Protein AF-A0A355ADH0-F1 (afdb_monomer)

Foldseek 3Di:
DDVVVVVVVVVVVVVVVLVVLVVVVVLLVVLVVCVVPHDDDPVSVVVNVVSVVVSQVVPVLSVCCPPPCNVVVVVVCCVVPPPPDDPVVVPVPPD

Structure (mmCIF, N/CA/C/O backbone):
data_AF-A0A355ADH0-F1
#
_entry.id   AF-A0A355ADH0-F1
#
loop_
_atom_site.group_PDB
_atom_site.id
_atom_site.type_symbol
_atom_site.label_atom_id
_atom_site.label_alt_id
_atom_site.label_comp_id
_atom_site.label_asym_id
_atom_site.label_entity_id
_atom_site.label_seq_id
_atom_site.pdbx_PDB_ins_code
_atom_site.Cartn_x
_atom_site.Cartn_y
_atom_site.Cartn_z
_atom_site.occupancy
_atom_site.B_iso_or_equiv
_atom_site.auth_seq_id
_atom_site.auth_comp_id
_atom_site.auth_asym_id
_atom_site.auth_atom_id
_atom_site.pdbx_PDB_model_num
ATOM 1 N N . MET A 1 1 ? 21.488 5.535 -21.945 1.00 55.16 1 MET A N 1
ATOM 2 C CA . MET A 1 1 ? 21.003 5.134 -20.607 1.00 55.16 1 MET A CA 1
ATOM 3 C C . MET A 1 1 ? 20.781 3.633 -20.656 1.00 55.16 1 MET A C 1
ATOM 5 O O . MET A 1 1 ? 20.299 3.162 -21.676 1.00 55.16 1 MET A O 1
ATOM 9 N N . THR A 1 2 ? 21.221 2.867 -19.658 1.00 85.12 2 THR A N 1
ATOM 10 C CA . THR A 1 2 ? 20.900 1.430 -19.597 1.00 85.12 2 THR A CA 1
ATOM 11 C C . THR A 1 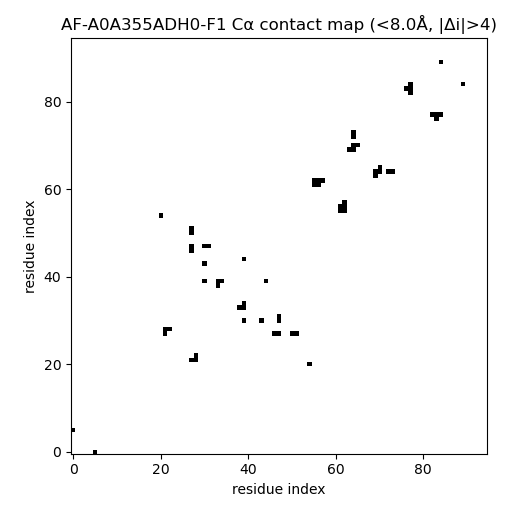2 ? 19.442 1.275 -19.137 1.00 85.12 2 THR A C 1
ATOM 13 O O . THR A 1 2 ? 18.927 2.149 -18.437 1.00 85.12 2 THR A O 1
ATOM 16 N N . GLY A 1 3 ? 18.773 0.168 -19.474 1.00 85.94 3 GLY A N 1
ATOM 17 C CA 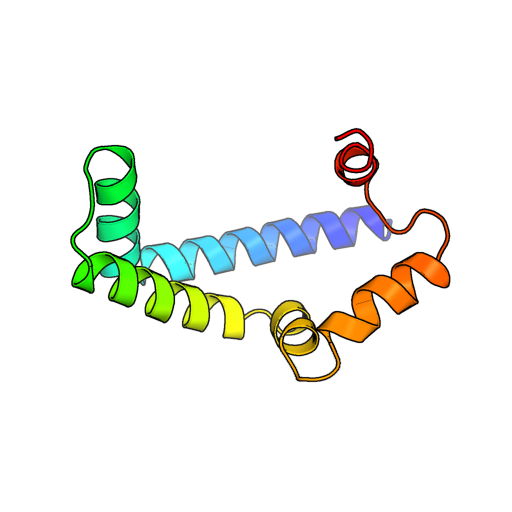. GLY A 1 3 ? 17.393 -0.075 -19.016 1.00 85.94 3 GLY A CA 1
ATOM 18 C C . GLY A 1 3 ? 17.252 -0.107 -17.484 1.00 85.94 3 GLY A C 1
ATOM 19 O O . GLY A 1 3 ? 16.212 0.252 -16.939 1.00 85.94 3 GLY A O 1
ATOM 20 N N . VAL A 1 4 ? 18.324 -0.453 -16.762 1.00 87.06 4 VAL A N 1
ATOM 21 C CA . VAL A 1 4 ? 18.360 -0.426 -15.289 1.00 87.06 4 VAL A CA 1
ATOM 22 C C . 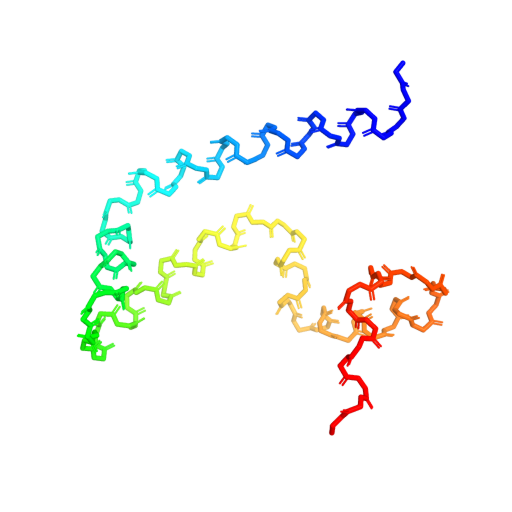VAL A 1 4 ? 18.249 1.007 -14.757 1.00 87.06 4 VAL A C 1
ATOM 24 O O . VAL A 1 4 ? 17.568 1.255 -13.758 1.00 87.06 4 VAL A O 1
ATOM 27 N N . GLU A 1 5 ? 18.869 1.965 -15.440 1.00 88.50 5 GLU A N 1
ATOM 28 C CA . GLU A 1 5 ? 18.885 3.366 -15.022 1.00 88.50 5 GLU A CA 1
ATOM 29 C C . GLU A 1 5 ? 17.518 4.024 -15.253 1.00 88.50 5 GLU A C 1
ATOM 31 O O . GLU A 1 5 ? 17.060 4.811 -14.422 1.00 88.50 5 GLU A O 1
ATOM 36 N N . GLU A 1 6 ? 16.819 3.629 -16.319 1.00 90.50 6 GLU A N 1
ATOM 37 C CA . GLU A 1 6 ? 15.442 4.046 -16.606 1.00 90.50 6 GLU A CA 1
ATOM 38 C C . GLU A 1 6 ? 14.445 3.483 -15.585 1.00 90.50 6 GLU A C 1
ATOM 40 O O . GLU A 1 6 ? 13.588 4.213 -15.081 1.00 90.50 6 GLU A O 1
ATOM 45 N N . ILE A 1 7 ? 14.592 2.212 -15.196 1.00 89.44 7 ILE A N 1
ATOM 46 C CA . ILE A 1 7 ? 13.759 1.604 -14.149 1.00 89.44 7 ILE A CA 1
ATOM 47 C C . ILE A 1 7 ? 13.979 2.310 -12.805 1.00 89.44 7 ILE A C 1
ATOM 49 O O . ILE A 1 7 ? 13.008 2.649 -12.125 1.00 89.44 7 ILE A O 1
ATOM 53 N N . LYS A 1 8 ? 15.229 2.607 -12.425 1.00 89.38 8 LYS A N 1
ATOM 54 C CA . LYS A 1 8 ? 15.530 3.375 -11.199 1.00 89.38 8 LYS A CA 1
ATOM 55 C C . LYS A 1 8 ? 14.879 4.761 -11.219 1.00 89.38 8 LYS A C 1
ATOM 57 O O . LYS A 1 8 ? 14.305 5.195 -10.217 1.00 89.38 8 LYS A O 1
ATOM 62 N N . GLU A 1 9 ? 14.937 5.449 -12.357 1.00 92.62 9 GLU A N 1
ATOM 63 C CA . GLU A 1 9 ? 14.266 6.730 -12.590 1.00 92.62 9 GLU A CA 1
ATOM 64 C C . GLU A 1 9 ? 12.741 6.624 -12.416 1.00 92.62 9 GLU A C 1
ATOM 66 O O . GLU A 1 9 ? 12.136 7.451 -11.722 1.00 92.62 9 GLU A O 1
ATOM 71 N N . LEU A 1 10 ? 12.119 5.595 -12.998 1.00 88.62 10 LEU A N 1
ATOM 72 C CA . LEU A 1 10 ? 10.682 5.336 -12.893 1.00 88.62 10 LEU A CA 1
ATOM 73 C C . LEU A 1 10 ? 10.261 5.000 -11.461 1.00 88.62 10 LEU A C 1
ATOM 75 O O . LEU A 1 10 ? 9.280 5.565 -10.974 1.00 88.62 10 LEU A O 1
ATOM 79 N N . ILE A 1 11 ? 11.009 4.153 -10.750 1.00 88.62 11 ILE A N 1
ATOM 80 C CA . ILE A 1 11 ? 10.750 3.834 -9.337 1.00 88.62 11 ILE A CA 1
ATOM 81 C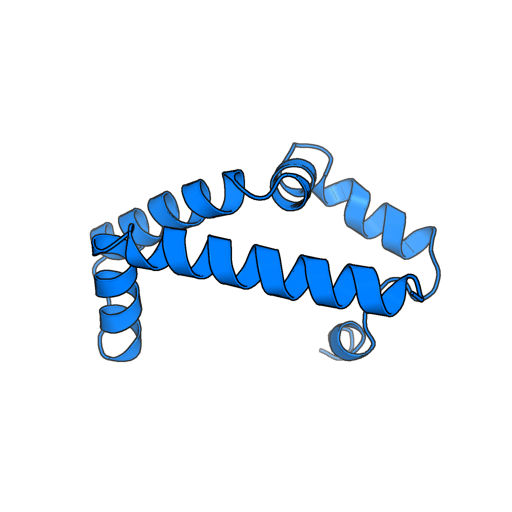 C . ILE A 1 11 ? 10.825 5.108 -8.493 1.00 88.62 11 ILE A C 1
ATOM 83 O O . ILE A 1 11 ? 9.929 5.380 -7.693 1.00 88.62 11 ILE A O 1
ATOM 87 N N . ARG A 1 12 ? 11.846 5.948 -8.708 1.00 91.12 12 ARG A N 1
ATOM 88 C CA . ARG A 1 12 ? 11.995 7.223 -7.991 1.00 91.12 12 ARG A CA 1
ATOM 89 C C . ARG A 1 12 ? 10.806 8.159 -8.228 1.00 91.12 12 ARG A C 1
ATOM 91 O O . ARG A 1 12 ? 10.333 8.782 -7.277 1.00 91.12 12 ARG A O 1
ATOM 98 N N . LYS A 1 13 ? 10.324 8.267 -9.472 1.00 90.06 13 LYS A N 1
ATOM 99 C CA . LYS A 1 13 ? 9.162 9.100 -9.840 1.00 90.06 13 LYS A CA 1
ATOM 100 C C . LYS A 1 13 ? 7.866 8.566 -9.223 1.00 90.06 13 LYS A C 1
ATOM 102 O O . LYS A 1 13 ? 7.130 9.341 -8.617 1.00 90.06 13 LYS A O 1
ATOM 107 N N . ASN A 1 14 ? 7.621 7.259 -9.305 1.00 86.31 14 ASN A N 1
ATOM 108 C CA . ASN A 1 14 ? 6.429 6.635 -8.722 1.00 86.31 14 ASN A CA 1
ATOM 109 C C . ASN A 1 14 ? 6.419 6.722 -7.193 1.00 86.31 14 ASN A C 1
ATOM 111 O O . ASN A 1 14 ? 5.391 7.058 -6.617 1.00 86.31 14 ASN A O 1
ATOM 115 N N . ARG A 1 15 ? 7.570 6.546 -6.530 1.00 86.88 15 ARG A N 1
ATOM 116 C CA . ARG A 1 15 ? 7.680 6.723 -5.073 1.00 86.88 15 ARG A CA 1
ATOM 117 C C . ARG A 1 15 ? 7.297 8.134 -4.629 1.00 86.88 15 ARG A C 1
ATOM 119 O O . ARG A 1 15 ? 6.652 8.293 -3.600 1.00 86.88 15 ARG A O 1
ATOM 126 N N . LYS A 1 16 ? 7.698 9.162 -5.387 1.00 87.75 16 LYS A N 1
ATOM 127 C CA . LYS A 1 16 ? 7.315 10.553 -5.092 1.00 87.75 16 LYS A CA 1
ATOM 128 C C . LYS A 1 16 ? 5.804 10.764 -5.209 1.00 87.75 16 LYS A C 1
ATOM 130 O O . LYS A 1 16 ? 5.234 11.373 -4.316 1.00 87.75 16 LYS A O 1
ATOM 135 N N . ARG A 1 17 ? 5.177 10.231 -6.263 1.00 84.50 17 ARG A N 1
ATOM 136 C CA . ARG A 1 17 ? 3.720 10.310 -6.469 1.00 84.50 17 ARG A CA 1
ATOM 137 C C . ARG A 1 17 ? 2.955 9.592 -5.362 1.00 84.50 17 ARG A C 1
ATOM 139 O O . ARG A 1 17 ? 2.083 10.189 -4.758 1.00 84.50 17 ARG A O 1
ATOM 146 N N . LEU A 1 18 ? 3.360 8.367 -5.027 1.00 82.62 18 LEU A N 1
ATOM 147 C CA . LEU A 1 18 ? 2.748 7.603 -3.938 1.00 82.62 18 LEU A CA 1
ATOM 148 C C . LEU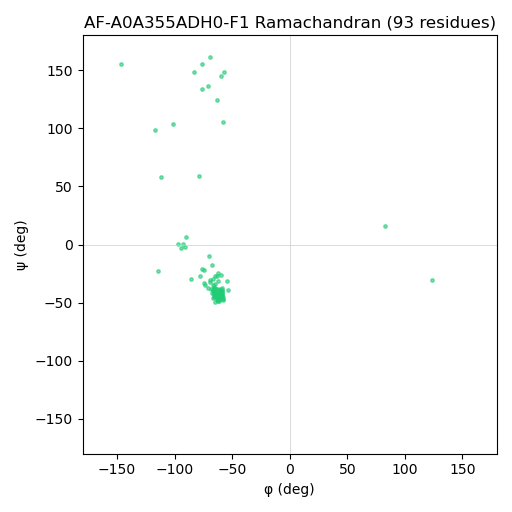 A 1 18 ? 2.836 8.342 -2.596 1.00 82.62 18 LEU A C 1
ATOM 150 O O . LEU A 1 18 ? 1.868 8.379 -1.850 1.00 82.62 18 LEU A O 1
ATOM 154 N N . ASN A 1 19 ? 3.987 8.947 -2.288 1.00 83.50 19 ASN A N 1
ATOM 155 C CA . ASN A 1 19 ? 4.140 9.734 -1.064 1.00 83.50 19 ASN A CA 1
ATOM 156 C C . ASN A 1 19 ? 3.183 10.939 -1.048 1.00 83.50 19 ASN A C 1
ATOM 158 O O . ASN A 1 19 ? 2.556 11.216 -0.032 1.00 83.50 19 ASN A O 1
ATOM 162 N N . GLN A 1 20 ? 3.018 11.612 -2.185 1.00 83.12 20 GLN A N 1
ATOM 163 C CA . GLN A 1 20 ? 2.088 12.728 -2.298 1.00 83.12 20 GLN A CA 1
ATOM 164 C C . GLN A 1 20 ? 0.625 12.301 -2.069 1.00 83.12 20 GLN A C 1
ATOM 166 O O . GLN A 1 20 ? -0.042 12.908 -1.238 1.00 83.12 20 GLN A O 1
ATOM 171 N N . GLU A 1 21 ? 0.176 11.204 -2.685 1.00 80.12 21 GLU A N 1
ATOM 172 C CA . GLU A 1 21 ? -1.165 10.624 -2.465 1.00 80.12 21 GLU A CA 1
ATOM 173 C C . GLU A 1 21 ? -1.401 10.229 -0.993 1.00 80.12 21 GLU A C 1
ATOM 175 O O . GLU A 1 21 ? -2.472 10.460 -0.425 1.00 80.12 21 GLU A O 1
ATOM 180 N N . LEU A 1 22 ? -0.376 9.673 -0.335 1.00 78.50 22 LEU A N 1
ATOM 181 C CA . LEU A 1 22 ? -0.437 9.327 1.087 1.00 78.50 22 LEU A CA 1
ATOM 182 C C . LEU A 1 22 ? -0.561 10.573 1.976 1.00 78.50 22 LEU A C 1
ATOM 184 O O . LEU A 1 22 ? -1.357 10.574 2.910 1.00 78.50 22 LEU A O 1
ATOM 188 N N . ILE A 1 23 ? 0.190 11.641 1.693 1.00 78.38 23 ILE A N 1
ATOM 189 C CA . ILE A 1 23 ? 0.116 12.906 2.448 1.00 78.38 23 ILE A CA 1
ATOM 190 C C . ILE A 1 23 ? -1.244 13.592 2.256 1.00 78.38 23 ILE A C 1
ATOM 192 O O . ILE A 1 23 ? -1.785 14.168 3.204 1.00 78.38 23 ILE A O 1
ATOM 196 N N . GLU A 1 24 ? -1.800 13.540 1.046 1.00 80.12 24 GLU A N 1
ATOM 197 C CA . GLU A 1 24 ? -3.138 14.060 0.743 1.00 80.12 24 GLU A CA 1
ATOM 198 C C . GLU A 1 24 ? -4.231 13.241 1.462 1.00 80.12 24 GLU A C 1
ATOM 200 O O . GLU A 1 24 ? -5.221 13.806 1.935 1.00 80.12 24 GLU A O 1
ATOM 205 N N . SER A 1 25 ? -3.977 11.951 1.709 1.00 80.44 25 SER A N 1
ATOM 206 C CA . SER A 1 25 ? -4.785 11.048 2.544 1.00 80.44 25 SER A CA 1
ATOM 207 C C . SER A 1 25 ? -4.532 11.244 4.053 1.00 80.44 25 SER A C 1
ATOM 209 O O . SER A 1 25 ? -4.141 10.325 4.777 1.00 80.44 25 SER A O 1
ATOM 211 N N . LYS A 1 26 ? -4.762 12.463 4.563 1.00 81.38 26 LYS A N 1
ATOM 212 C CA . LYS A 1 26 ? -4.449 12.866 5.955 1.00 81.38 26 LYS A CA 1
ATOM 213 C C . LYS A 1 26 ? -5.040 11.951 7.038 1.00 81.38 26 LYS A C 1
ATOM 215 O O . LYS A 1 26 ? -4.378 11.707 8.045 1.00 81.38 26 LYS A O 1
ATOM 220 N N . GLU A 1 27 ? -6.267 11.460 6.853 1.00 85.25 27 GLU A N 1
ATOM 221 C CA . GLU A 1 27 ? -6.916 10.543 7.807 1.00 85.25 27 GLU A CA 1
ATOM 222 C C . GLU A 1 27 ? -6.185 9.195 7.864 1.00 85.25 27 GLU A C 1
ATOM 224 O O . GLU A 1 27 ? -5.869 8.718 8.954 1.00 85.25 27 GLU A O 1
ATOM 229 N N . LEU A 1 28 ? -5.823 8.630 6.708 1.00 86.31 28 LEU A N 1
ATOM 230 C CA . LEU A 1 28 ? -5.060 7.388 6.627 1.00 86.31 28 LEU A CA 1
ATOM 231 C C . LEU A 1 28 ? -3.723 7.516 7.358 1.00 86.31 28 LEU A C 1
ATOM 233 O O . LEU A 1 28 ? -3.375 6.664 8.172 1.00 86.31 28 LEU A O 1
ATOM 237 N N . MET A 1 29 ? -2.985 8.601 7.108 1.00 88.06 29 MET A N 1
ATOM 238 C CA . MET A 1 29 ? -1.691 8.837 7.754 1.00 88.06 29 MET A CA 1
ATOM 239 C C . MET A 1 29 ? -1.816 8.986 9.272 1.00 88.06 29 MET A C 1
ATOM 241 O O . MET A 1 29 ? -0.972 8.472 10.014 1.00 88.06 29 MET A O 1
ATOM 245 N N . LEU A 1 30 ? -2.881 9.637 9.747 1.00 89.69 30 LEU A N 1
ATOM 246 C CA . LEU A 1 30 ? -3.183 9.739 11.172 1.00 89.69 30 LEU A CA 1
ATOM 247 C C . LEU A 1 30 ? -3.435 8.352 11.780 1.00 89.69 30 LEU A C 1
ATOM 249 O O . LEU A 1 30 ? -2.853 8.020 12.810 1.00 89.69 30 LEU A O 1
ATOM 253 N N . LEU A 1 31 ? -4.273 7.534 11.141 1.00 91.25 31 LEU A N 1
ATOM 254 C CA . LEU A 1 31 ? -4.635 6.204 11.629 1.00 91.25 31 LEU A CA 1
ATOM 255 C C . LEU A 1 31 ? -3.451 5.223 11.570 1.00 91.25 31 LEU A C 1
ATOM 257 O O . LEU A 1 31 ? -3.243 4.460 12.515 1.00 91.25 31 LEU A O 1
ATOM 261 N N . LEU A 1 32 ? -2.618 5.292 10.527 1.00 88.94 32 LEU A N 1
ATOM 262 C CA . LEU A 1 32 ? -1.375 4.522 10.425 1.00 88.94 32 LEU A CA 1
ATOM 263 C C . LEU A 1 32 ? -0.394 4.904 11.537 1.00 88.94 32 LEU A C 1
ATOM 265 O O . LEU A 1 32 ? 0.109 4.022 12.230 1.00 88.94 32 LEU A O 1
ATOM 269 N N . THR A 1 33 ? -0.184 6.200 11.778 1.00 89.19 33 THR A N 1
ATOM 270 C CA . THR A 1 33 ? 0.685 6.677 12.870 1.00 89.19 33 THR A CA 1
ATOM 271 C C . THR A 1 33 ? 0.106 6.321 14.242 1.00 89.19 33 THR A C 1
ATOM 273 O O . THR A 1 33 ? 0.829 5.957 15.163 1.00 89.19 33 THR A O 1
ATOM 276 N N . LYS A 1 34 ? -1.220 6.363 14.405 1.00 91.38 34 LYS A N 1
ATOM 277 C CA . LYS A 1 34 ? -1.880 5.910 15.634 1.00 91.38 34 LYS A CA 1
ATOM 278 C C . LYS A 1 34 ? -1.625 4.419 15.881 1.00 91.38 34 LYS A C 1
ATOM 280 O O . LYS A 1 34 ? -1.359 4.038 17.021 1.00 91.38 34 LYS A O 1
ATOM 285 N N . SER A 1 35 ? -1.653 3.600 14.826 1.00 90.75 35 SER A N 1
ATOM 286 C CA . SER A 1 35 ? -1.445 2.148 14.899 1.00 90.75 35 SER A CA 1
ATOM 287 C C . SER A 1 35 ? -0.043 1.737 15.361 1.00 90.75 35 SER A C 1
ATOM 289 O O . SER A 1 35 ? 0.106 0.678 15.968 1.00 90.75 35 SER A O 1
ATOM 291 N N . THR A 1 36 ? 0.980 2.576 15.134 1.00 91.94 36 THR A N 1
ATOM 292 C CA . THR A 1 36 ? 2.358 2.286 15.573 1.00 91.94 36 THR A CA 1
ATOM 293 C C . THR A 1 36 ? 2.551 2.469 17.074 1.00 91.94 36 THR A C 1
ATOM 295 O O . THR A 1 36 ? 3.479 1.899 17.642 1.00 91.94 36 THR A O 1
ATOM 298 N N . HIS A 1 37 ? 1.690 3.253 17.727 1.00 92.19 37 HIS A N 1
ATOM 299 C CA . HIS A 1 37 ? 1.797 3.565 19.155 1.00 92.19 37 HIS A CA 1
ATOM 300 C C . HIS A 1 37 ? 0.649 2.996 19.995 1.00 92.19 37 HIS A C 1
ATOM 302 O O . HIS A 1 37 ? 0.800 2.821 21.202 1.00 92.19 37 HIS A O 1
ATOM 308 N N . THR A 1 38 ? -0.507 2.716 19.388 1.00 92.69 38 THR A N 1
ATOM 309 C CA . THR A 1 38 ? -1.728 2.316 20.098 1.00 92.69 38 THR A CA 1
ATOM 310 C C . THR A 1 38 ? -2.566 1.339 19.281 1.00 92.69 38 THR A C 1
ATOM 312 O O . THR A 1 38 ? -2.514 1.323 18.053 1.00 92.69 38 THR A O 1
ATOM 315 N N . LYS A 1 39 ? -3.387 0.527 19.959 1.00 91.62 39 LYS A N 1
ATOM 316 C CA . LYS A 1 39 ? -4.365 -0.324 19.272 1.00 91.62 39 LYS A CA 1
ATOM 317 C C . LYS A 1 39 ? -5.491 0.522 18.680 1.00 91.62 39 LYS A C 1
ATOM 319 O O . LYS A 1 39 ? -6.041 1.400 19.342 1.00 91.62 39 LYS A O 1
ATOM 324 N N . LEU A 1 40 ? -5.851 0.195 17.446 1.00 92.62 40 LEU A N 1
ATOM 325 C CA . LEU A 1 40 ? -7.004 0.749 16.748 1.00 92.62 40 LEU A CA 1
ATOM 326 C C . LEU A 1 40 ? -8.285 0.006 17.129 1.00 92.62 40 LEU A C 1
ATOM 328 O O . LEU A 1 40 ? -8.263 -1.206 17.368 1.00 92.62 40 LEU A O 1
ATOM 332 N N . THR A 1 41 ? -9.396 0.734 17.130 1.00 94.75 41 THR A N 1
ATOM 333 C CA . THR A 1 41 ? -10.744 0.156 17.188 1.00 94.75 41 THR A CA 1
ATOM 334 C C . THR A 1 41 ? -11.075 -0.583 15.888 1.00 94.75 41 THR A C 1
ATOM 336 O O . THR A 1 41 ? -10.448 -0.345 14.855 1.00 94.75 41 THR A O 1
ATOM 339 N N . GLU A 1 42 ? -12.072 -1.470 15.909 1.00 93.94 42 GLU A N 1
ATOM 340 C CA . GLU A 1 42 ? -12.471 -2.217 14.704 1.00 93.94 42 GLU A CA 1
ATOM 341 C C . GLU A 1 42 ? -12.899 -1.289 13.555 1.00 93.94 42 GLU A C 1
ATOM 343 O O . GLU A 1 42 ? -12.440 -1.467 12.430 1.00 93.94 42 GLU A O 1
ATOM 348 N N . GLY A 1 43 ? -13.648 -0.219 13.846 1.00 94.81 43 GLY A N 1
ATOM 349 C CA . GLY A 1 43 ? -14.029 0.766 12.826 1.00 94.81 43 GLY A CA 1
ATOM 350 C C . GLY A 1 43 ? -12.840 1.538 12.237 1.00 94.81 43 GLY A C 1
ATOM 351 O O . GLY A 1 43 ? -12.827 1.855 11.053 1.00 94.81 43 GLY A O 1
ATOM 352 N N . GLU A 1 44 ? -11.800 1.816 13.029 1.00 91.69 44 GLU A N 1
ATOM 353 C CA . GLU A 1 44 ? -10.574 2.453 12.526 1.00 91.69 44 GLU A CA 1
ATOM 354 C C . GLU A 1 44 ? -9.757 1.513 11.636 1.00 91.69 44 GLU A C 1
ATOM 356 O O . GLU A 1 44 ? -9.200 1.951 10.630 1.00 91.69 44 GLU A O 1
ATOM 361 N N . LYS A 1 45 ? -9.698 0.219 11.972 1.00 90.25 45 LYS A N 1
ATOM 362 C CA . LYS A 1 45 ? -9.052 -0.789 11.118 1.00 90.25 45 LYS A CA 1
ATOM 363 C C . LYS A 1 45 ? -9.775 -0.933 9.785 1.00 90.25 45 LYS A C 1
ATOM 365 O O . LYS A 1 45 ? -9.119 -1.029 8.750 1.00 90.25 45 LYS A O 1
ATOM 370 N N . GLU A 1 46 ? -11.105 -0.942 9.809 1.00 93.19 46 GLU A N 1
ATOM 371 C CA . GLU A 1 46 ? -11.925 -1.028 8.602 1.00 93.19 46 GLU A CA 1
ATOM 372 C C . GLU A 1 46 ? -11.691 0.182 7.691 1.00 93.19 46 GLU A C 1
ATOM 374 O O . GLU A 1 46 ? -11.375 0.007 6.515 1.00 93.19 46 GLU A O 1
ATOM 379 N N . LYS A 1 47 ? -11.657 1.394 8.259 1.00 90.06 47 LYS A N 1
ATOM 380 C CA . LYS A 1 47 ? -11.289 2.617 7.530 1.00 90.06 47 LYS A CA 1
ATOM 381 C C . LYS A 1 47 ? -9.897 2.562 6.902 1.00 90.06 47 LYS A C 1
ATOM 383 O O . LYS A 1 47 ? -9.743 2.907 5.733 1.00 90.06 47 LYS A O 1
ATOM 388 N N . ILE A 1 48 ? -8.879 2.119 7.651 1.00 90.56 48 ILE A N 1
ATOM 389 C CA . ILE A 1 48 ? -7.525 1.945 7.096 1.00 90.56 48 ILE A CA 1
ATOM 390 C C . ILE A 1 48 ? -7.561 0.977 5.916 1.00 90.56 48 ILE A C 1
ATOM 392 O O . ILE A 1 48 ? -6.944 1.240 4.886 1.00 90.56 48 ILE A O 1
ATOM 396 N N . LYS A 1 49 ? -8.265 -0.149 6.062 1.00 86.88 49 LYS A N 1
ATOM 397 C CA . LYS A 1 49 ? -8.358 -1.173 5.023 1.00 86.88 49 LYS A CA 1
ATOM 398 C C . LYS A 1 49 ? -8.992 -0.616 3.750 1.00 86.88 49 LYS A C 1
ATOM 400 O O . LYS A 1 49 ? -8.447 -0.838 2.674 1.00 86.88 49 LYS A O 1
ATOM 405 N N . GLU A 1 50 ? -10.100 0.111 3.859 1.00 88.50 50 GLU A N 1
ATOM 406 C CA . GLU A 1 50 ? -10.766 0.742 2.713 1.00 88.50 50 GLU A CA 1
ATOM 407 C C . GLU A 1 50 ? -9.861 1.762 2.014 1.00 88.50 50 GLU A C 1
ATOM 409 O O . GLU A 1 50 ? -9.661 1.682 0.802 1.00 88.50 50 GLU A O 1
ATO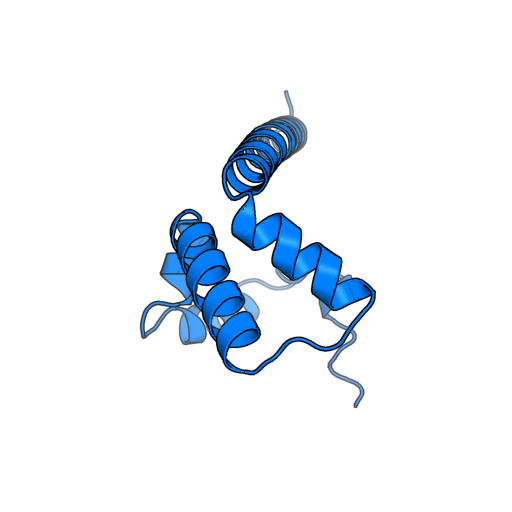M 414 N N . GLN A 1 51 ? -9.242 2.664 2.781 1.00 85.00 51 GLN A N 1
ATOM 415 C CA . GLN A 1 51 ? -8.378 3.717 2.239 1.00 85.00 51 GLN A CA 1
ATOM 416 C C . GLN A 1 51 ? -7.099 3.151 1.603 1.00 85.00 51 GLN A C 1
ATOM 418 O O . GLN A 1 51 ? -6.682 3.601 0.536 1.00 85.00 51 GLN A O 1
ATOM 423 N N . LEU A 1 52 ? -6.493 2.116 2.197 1.00 84.50 52 LEU A N 1
ATOM 424 C CA . LEU A 1 52 ? -5.363 1.415 1.582 1.00 84.50 52 LEU A CA 1
ATOM 425 C C . LEU A 1 52 ? -5.772 0.680 0.307 1.00 84.50 52 LEU A C 1
ATOM 427 O O . LEU A 1 52 ? -5.026 0.710 -0.670 1.00 84.50 52 LEU A O 1
ATOM 431 N N . LEU A 1 53 ? -6.939 0.030 0.292 1.00 83.00 53 LEU A N 1
ATOM 432 C CA . LEU A 1 53 ? -7.433 -0.645 -0.907 1.00 83.00 53 LEU A CA 1
ATOM 433 C C . LEU A 1 53 ? -7.642 0.337 -2.061 1.00 83.00 53 LEU A C 1
ATOM 435 O O . LEU A 1 53 ? -7.297 -0.001 -3.191 1.00 83.00 53 LEU A O 1
ATOM 439 N N . ASP A 1 54 ? -8.140 1.544 -1.802 1.00 81.12 54 ASP A N 1
ATOM 440 C CA . ASP A 1 54 ? -8.290 2.570 -2.840 1.00 81.12 54 ASP A CA 1
ATOM 441 C C . ASP A 1 54 ? -6.947 3.051 -3.406 1.00 81.12 54 ASP A C 1
ATOM 443 O O . ASP A 1 54 ? -6.800 3.141 -4.626 1.00 81.12 54 ASP A O 1
ATOM 447 N N . ILE A 1 55 ? -5.923 3.239 -2.567 1.00 80.56 55 ILE A N 1
ATOM 448 C CA . ILE A 1 55 ? -4.559 3.545 -3.041 1.00 80.56 55 ILE A CA 1
ATOM 449 C C . ILE A 1 55 ? -4.006 2.395 -3.893 1.00 80.56 55 ILE A C 1
ATOM 451 O O . ILE A 1 55 ? -3.404 2.610 -4.947 1.00 80.56 55 ILE A O 1
ATOM 455 N N . LEU A 1 56 ? -4.229 1.154 -3.460 1.00 77.31 56 LEU A N 1
ATOM 456 C CA . LEU A 1 56 ? -3.758 -0.040 -4.155 1.00 77.31 56 LEU A CA 1
ATOM 457 C C . LEU A 1 56 ? -4.476 -0.280 -5.497 1.00 77.31 56 LEU A C 1
ATOM 459 O O . LEU A 1 56 ? -3.842 -0.771 -6.434 1.00 77.31 56 LEU A O 1
ATOM 463 N N . LYS A 1 57 ? -5.746 0.130 -5.646 1.00 76.38 57 LYS A N 1
ATOM 464 C CA . LYS A 1 57 ? -6.451 0.168 -6.948 1.00 76.38 57 LYS A CA 1
ATOM 465 C C . LYS A 1 57 ? -5.780 1.123 -7.942 1.00 76.38 57 LYS A C 1
ATOM 467 O O . LYS A 1 57 ? -5.879 0.919 -9.149 1.00 76.38 57 LYS A O 1
ATOM 472 N N . GLY A 1 58 ? -5.044 2.122 -7.454 1.00 73.56 58 GLY A N 1
ATOM 473 C CA . GLY A 1 58 ? -4.223 3.014 -8.274 1.00 73.56 58 GLY A CA 1
ATOM 474 C C . GLY A 1 58 ? -2.977 2.354 -8.882 1.00 73.56 58 GLY A C 1
ATOM 475 O O . GLY A 1 58 ? -2.341 2.955 -9.746 1.00 73.56 58 GLY A O 1
ATOM 476 N N . ILE A 1 59 ? -2.618 1.128 -8.473 1.00 80.06 59 ILE A N 1
ATOM 477 C CA . ILE A 1 59 ? -1.487 0.360 -9.013 1.00 80.06 59 ILE A CA 1
ATOM 478 C C . ILE A 1 59 ? -2.033 -0.696 -9.994 1.00 80.06 59 ILE A C 1
ATOM 480 O O . ILE A 1 59 ? -2.536 -1.740 -9.563 1.00 80.06 59 ILE A O 1
ATOM 484 N N . PRO A 1 60 ? -1.909 -0.498 -11.324 1.00 73.19 60 PRO A N 1
ATOM 485 C CA . PRO A 1 60 ? -2.536 -1.383 -12.310 1.00 73.19 60 PRO A CA 1
ATOM 486 C C . PRO A 1 60 ? -2.059 -2.835 -12.214 1.00 73.19 60 PRO A C 1
ATOM 488 O O . PRO A 1 60 ? -2.861 -3.757 -12.317 1.00 73.19 60 PRO A O 1
ATOM 491 N N . ALA A 1 61 ? -0.765 -3.048 -11.948 1.00 78.69 61 ALA A N 1
ATOM 492 C CA . ALA A 1 61 ? -0.205 -4.388 -11.773 1.00 78.69 61 ALA A CA 1
ATOM 493 C C . ALA A 1 61 ? -0.848 -5.130 -10.590 1.00 78.69 61 ALA A C 1
ATOM 495 O O . ALA A 1 61 ? -1.217 -6.292 -10.719 1.00 78.69 61 ALA A O 1
ATOM 496 N N . PHE A 1 62 ? -1.042 -4.448 -9.459 1.00 77.25 62 PHE A N 1
ATOM 497 C CA . PHE A 1 62 ? -1.696 -5.030 -8.289 1.00 77.25 62 PHE A CA 1
ATOM 498 C C . PHE A 1 62 ? -3.175 -5.332 -8.562 1.00 77.25 62 PHE A C 1
ATOM 500 O O . PHE A 1 62 ? -3.666 -6.395 -8.195 1.00 77.25 62 PHE A O 1
ATOM 507 N N . THR A 1 63 ? -3.861 -4.451 -9.295 1.00 75.19 63 THR A N 1
ATOM 508 C CA . THR A 1 63 ? -5.241 -4.685 -9.748 1.00 75.19 63 THR A CA 1
ATOM 509 C C . THR A 1 63 ? -5.346 -5.942 -10.612 1.00 75.19 63 THR A C 1
ATOM 511 O O . THR A 1 63 ? -6.222 -6.766 -10.373 1.00 75.19 63 THR A O 1
ATOM 514 N N . ILE A 1 64 ? -4.419 -6.146 -11.556 1.00 79.00 64 ILE A N 1
ATOM 515 C CA . ILE A 1 64 ? -4.359 -7.363 -12.382 1.00 79.00 64 ILE A CA 1
ATOM 516 C C . ILE A 1 64 ? -4.186 -8.614 -11.511 1.00 79.00 64 ILE A C 1
ATOM 518 O O . ILE A 1 64 ? -4.855 -9.614 -11.760 1.00 79.00 64 ILE A O 1
ATOM 522 N N . PHE A 1 65 ? -3.345 -8.563 -10.472 1.00 78.19 65 PHE A N 1
ATOM 523 C CA . PHE A 1 65 ? -3.171 -9.682 -9.538 1.00 78.19 65 PHE A CA 1
ATOM 524 C C . PHE A 1 65 ? -4.400 -9.941 -8.650 1.00 78.19 65 PHE A C 1
ATOM 526 O O . PHE A 1 65 ? -4.668 -11.097 -8.329 1.00 78.19 65 PHE A O 1
ATOM 533 N N . MET A 1 66 ? -5.160 -8.904 -8.282 1.00 76.94 66 MET A N 1
ATOM 534 C CA . MET A 1 66 ? -6.394 -9.032 -7.491 1.00 76.94 66 MET A CA 1
ATOM 535 C C . MET A 1 66 ? -7.602 -9.539 -8.291 1.00 76.94 66 MET A C 1
ATOM 537 O O . MET A 1 66 ? -8.553 -10.036 -7.687 1.00 76.94 66 MET A O 1
ATOM 541 N N . LEU A 1 67 ? -7.603 -9.408 -9.623 1.00 79.50 67 LEU A N 1
ATOM 542 C CA . LEU A 1 67 ? -8.686 -9.940 -10.454 1.00 79.50 67 LEU A CA 1
ATOM 543 C C . LEU A 1 67 ? -8.806 -11.464 -10.272 1.00 79.50 67 LEU A C 1
ATOM 545 O O . LEU A 1 67 ? -7.784 -12.142 -10.125 1.00 79.50 67 LEU A O 1
ATOM 549 N N . PRO A 1 68 ? -10.025 -12.035 -10.317 1.00 72.44 68 PRO A N 1
ATOM 550 C CA . PRO A 1 68 ? -10.205 -13.483 -10.299 1.00 72.44 68 PRO A CA 1
ATOM 551 C C . PRO A 1 68 ? -9.453 -14.100 -11.492 1.00 72.44 68 PRO A C 1
ATOM 553 O O . PRO A 1 68 ? -9.851 -13.937 -12.641 1.00 72.44 68 PRO A 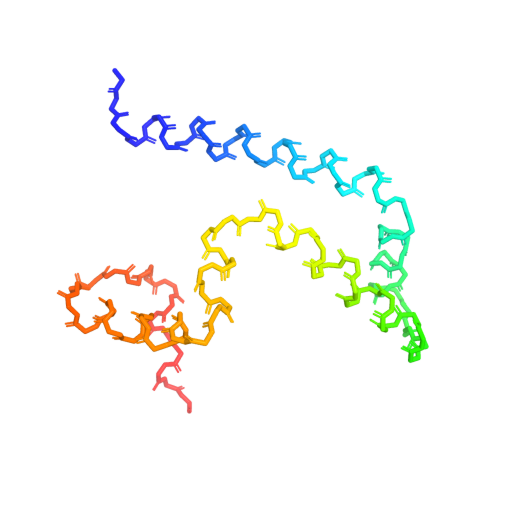O 1
AT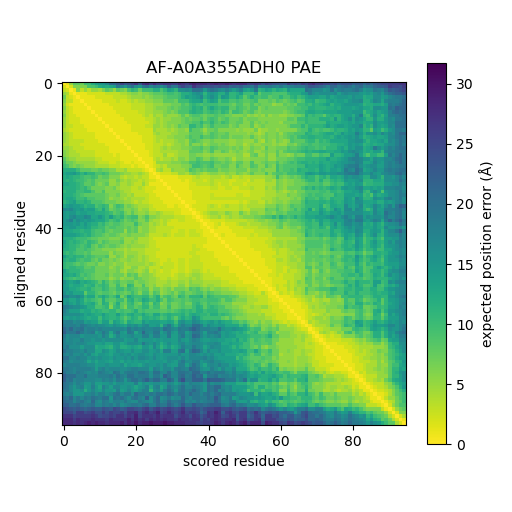OM 556 N N . GLY A 1 69 ? -8.313 -14.741 -11.212 1.00 73.81 69 GLY A N 1
ATOM 557 C CA . GLY A 1 69 ? -7.350 -15.244 -12.204 1.00 73.81 69 GLY A CA 1
ATOM 558 C C . GLY A 1 69 ? -5.924 -14.700 -12.035 1.00 73.81 69 GLY A C 1
ATOM 559 O O . GLY A 1 69 ? -4.968 -15.429 -12.280 1.00 73.81 69 GLY A O 1
ATOM 560 N N . GLY A 1 70 ? -5.751 -13.481 -11.519 1.00 73.94 70 GLY A N 1
ATOM 561 C CA . GLY A 1 70 ? -4.446 -12.864 -11.252 1.00 73.94 70 GLY A CA 1
ATOM 562 C C . GLY A 1 70 ? -3.622 -13.600 -10.198 1.00 73.94 70 GLY A C 1
ATOM 563 O O . GLY A 1 70 ? -2.423 -13.815 -10.370 1.00 73.94 70 GLY A O 1
ATOM 564 N N . VAL A 1 71 ? -4.290 -14.097 -9.156 1.00 75.06 71 VAL A N 1
ATOM 565 C CA . VAL A 1 71 ? -3.670 -14.952 -8.133 1.00 75.06 71 VAL A CA 1
ATOM 566 C C . VAL A 1 71 ? -3.145 -16.263 -8.732 1.00 75.06 71 VAL A C 1
ATOM 568 O O . VAL A 1 71 ? -2.125 -16.758 -8.274 1.00 75.06 71 VAL A O 1
ATOM 571 N N . LEU A 1 72 ? -3.776 -16.806 -9.785 1.00 78.88 72 LEU A N 1
ATOM 572 C CA . LEU A 1 72 ? -3.287 -18.001 -10.495 1.00 78.88 72 LEU A CA 1
ATOM 573 C C . LEU A 1 72 ? -2.133 -17.685 -11.457 1.00 78.88 72 LEU A C 1
ATOM 575 O O . LEU A 1 72 ? -1.295 -18.551 -11.712 1.00 78.88 72 LEU A O 1
ATOM 579 N N . LEU A 1 73 ? -2.059 -16.452 -11.971 1.00 80.19 73 LEU A N 1
ATOM 580 C CA . LEU A 1 73 ? -0.969 -16.018 -12.847 1.00 80.19 73 LEU A CA 1
ATOM 581 C C . LEU A 1 73 ? 0.375 -15.969 -12.114 1.00 80.19 73 LEU A C 1
ATOM 583 O O . LEU A 1 73 ? 1.394 -16.291 -12.715 1.00 80.19 73 LEU A O 1
ATOM 587 N N . LEU A 1 74 ? 0.402 -15.611 -10.828 1.00 79.00 74 LEU A N 1
ATOM 588 C CA . LEU A 1 74 ? 1.652 -15.481 -10.073 1.00 79.00 74 LEU A CA 1
ATOM 589 C C . LEU A 1 74 ? 2.396 -16.835 -9.907 1.00 79.00 74 LEU A C 1
ATOM 591 O O . LEU A 1 74 ? 3.555 -16.906 -10.320 1.00 79.00 74 LEU A O 1
ATOM 595 N N . PRO A 1 75 ? 1.756 -17.941 -9.463 1.00 79.69 75 PRO A N 1
ATOM 596 C CA . PRO A 1 75 ? 2.339 -19.288 -9.501 1.00 79.69 75 PRO A CA 1
ATOM 597 C C . PRO A 1 75 ? 2.722 -19.749 -10.912 1.00 79.69 75 PRO A C 1
ATOM 599 O O . PRO A 1 75 ? 3.744 -20.409 -11.100 1.00 79.69 75 PRO A O 1
ATOM 602 N N . LEU A 1 76 ? 1.917 -19.392 -11.919 1.00 81.44 76 LEU A N 1
ATOM 603 C CA . LEU A 1 76 ? 2.179 -19.752 -13.310 1.00 81.44 76 LEU A CA 1
ATOM 604 C C . LEU A 1 76 ? 3.458 -19.071 -13.831 1.00 81.44 76 LEU A C 1
ATOM 606 O O . LEU A 1 76 ? 4.292 -19.734 -14.446 1.00 81.44 76 LEU A O 1
ATOM 610 N N . PHE A 1 77 ? 3.662 -17.786 -13.527 1.00 78.75 77 PHE A N 1
ATOM 611 C CA . PHE A 1 77 ? 4.882 -17.051 -13.871 1.00 78.75 77 PHE A CA 1
ATOM 612 C C . PHE A 1 77 ? 6.114 -17.572 -13.136 1.00 78.75 77 PHE A C 1
ATOM 614 O O . PHE A 1 77 ? 7.166 -17.696 -13.759 1.00 78.75 77 PHE A O 1
ATOM 621 N N . ILE A 1 78 ? 5.985 -17.932 -11.854 1.00 81.81 78 ILE A N 1
ATOM 622 C CA . ILE A 1 78 ? 7.070 -18.566 -11.087 1.00 81.81 78 ILE A CA 1
ATOM 623 C C . ILE A 1 78 ? 7.510 -19.875 -11.754 1.00 81.81 78 ILE A C 1
ATOM 625 O O . ILE A 1 78 ? 8.705 -20.142 -11.861 1.00 81.81 78 ILE A O 1
ATOM 629 N N . LYS A 1 79 ? 6.558 -20.667 -12.263 1.00 78.12 79 LYS A N 1
ATOM 630 C CA . LYS A 1 79 ? 6.845 -21.938 -12.941 1.00 78.12 79 LYS A CA 1
ATOM 631 C C . LYS A 1 79 ? 7.431 -21.766 -14.349 1.00 78.12 79 LYS A C 1
ATOM 633 O O . LYS A 1 79 ? 8.218 -22.603 -14.779 1.00 78.12 79 LYS A O 1
ATOM 638 N N . LEU A 1 80 ? 7.040 -20.717 -15.076 1.00 83.25 80 LEU A N 1
ATOM 639 C CA . LEU A 1 80 ? 7.487 -20.452 -16.452 1.00 83.25 80 LEU A CA 1
ATOM 640 C C . LEU A 1 80 ? 8.814 -19.688 -16.536 1.00 83.25 80 LEU A C 1
ATOM 642 O O . LEU A 1 80 ? 9.544 -19.865 -17.509 1.00 83.25 80 LEU A O 1
ATOM 646 N N . ILE A 1 81 ? 9.125 -18.836 -15.554 1.00 82.94 81 ILE A N 1
ATOM 647 C CA . ILE A 1 81 ? 10.305 -17.966 -15.571 1.00 82.94 81 ILE A CA 1
ATOM 648 C C . ILE A 1 81 ? 11.234 -18.354 -14.408 1.00 82.94 81 ILE A C 1
ATOM 650 O O . ILE A 1 81 ? 11.025 -17.914 -13.272 1.00 82.94 81 ILE A O 1
ATOM 654 N N . PRO A 1 82 ? 12.284 -19.158 -14.661 1.00 75.94 82 PRO A N 1
ATOM 655 C CA . PRO A 1 82 ? 13.213 -19.571 -13.617 1.00 75.94 82 PRO A CA 1
ATOM 656 C C . PRO A 1 82 ? 13.945 -18.355 -13.039 1.00 75.94 82 PRO A C 1
ATOM 658 O O . PRO A 1 82 ? 14.581 -17.589 -13.759 1.00 75.94 82 PRO A O 1
ATOM 661 N N . GLY A 1 83 ? 13.857 -18.177 -11.718 1.00 73.44 83 GLY A N 1
ATOM 662 C CA . GLY A 1 83 ? 14.531 -17.086 -11.010 1.00 73.44 83 GLY A CA 1
ATOM 663 C C . GLY A 1 83 ? 13.802 -15.738 -11.019 1.00 73.44 83 GLY A C 1
ATOM 664 O O . GLY A 1 83 ? 14.425 -14.737 -10.684 1.00 73.44 83 GLY A O 1
ATOM 665 N N . ILE A 1 84 ? 12.506 -15.699 -11.356 1.00 78.31 84 ILE A N 1
ATOM 666 C CA . ILE A 1 84 ? 11.700 -14.463 -11.319 1.00 78.31 84 ILE A CA 1
ATOM 667 C C . ILE A 1 84 ? 11.551 -13.865 -9.910 1.00 78.31 84 ILE A C 1
ATOM 669 O O . ILE A 1 84 ? 11.374 -12.657 -9.760 1.00 78.31 84 ILE A O 1
ATOM 673 N N . LEU A 1 85 ? 11.630 -14.701 -8.873 1.00 73.62 85 LEU A N 1
ATOM 674 C CA . LEU A 1 85 ? 11.556 -14.252 -7.488 1.00 73.62 85 LEU A CA 1
ATOM 675 C C . LEU A 1 85 ? 12.882 -13.611 -7.053 1.00 73.62 85 LEU A C 1
ATOM 677 O O . LEU A 1 85 ? 13.946 -14.210 -7.271 1.00 73.62 85 LEU A O 1
ATOM 681 N N . PRO A 1 86 ? 12.843 -12.441 -6.385 1.00 73.00 86 PRO A N 1
ATOM 682 C CA . PRO A 1 86 ? 14.026 -11.881 -5.750 1.00 73.00 86 PRO A CA 1
ATOM 683 C C . PRO A 1 86 ? 14.598 -12.882 -4.745 1.00 73.00 86 PRO A C 1
ATOM 685 O O . PRO A 1 86 ? 13.859 -13.646 -4.126 1.00 73.00 86 PRO A O 1
ATOM 688 N N . SER A 1 87 ? 15.915 -12.871 -4.553 1.00 72.50 87 SER A N 1
ATOM 689 C CA . SER A 1 87 ? 16.590 -13.805 -3.642 1.00 72.50 87 SER A CA 1
ATOM 690 C C . SER A 1 87 ? 16.012 -13.793 -2.224 1.00 72.50 87 SER A C 1
ATOM 692 O O . SER A 1 87 ? 15.976 -14.833 -1.583 1.00 72.50 87 SER A O 1
ATOM 694 N N . SER A 1 88 ? 15.506 -12.648 -1.760 1.00 70.88 88 SER A N 1
ATOM 695 C CA . SER A 1 88 ? 14.876 -12.502 -0.445 1.00 70.88 88 SER A CA 1
ATOM 696 C C . SER A 1 88 ? 13.546 -13.246 -0.284 1.00 70.88 88 SER A C 1
ATOM 698 O O . SER A 1 88 ? 13.129 -13.444 0.844 1.00 70.88 88 SER A O 1
ATOM 700 N N . PHE A 1 89 ? 12.887 -13.643 -1.377 1.00 64.62 89 PHE A N 1
ATOM 701 C CA . PHE A 1 89 ? 11.596 -14.350 -1.376 1.00 64.62 89 PHE A CA 1
ATOM 702 C C . PHE A 1 89 ? 11.753 -15.873 -1.499 1.00 64.62 89 PHE A C 1
ATOM 704 O O . PHE A 1 89 ? 10.765 -16.589 -1.584 1.00 64.62 89 PHE A O 1
ATOM 711 N N . LYS A 1 90 ? 12.989 -16.379 -1.574 1.00 65.44 90 LYS A N 1
ATOM 712 C CA . LYS A 1 90 ? 13.276 -17.819 -1.682 1.00 65.44 90 LYS A CA 1
ATOM 713 C C . LYS A 1 90 ? 13.469 -18.498 -0.321 1.00 65.44 90 LYS A C 1
ATOM 715 O O . LYS A 1 90 ? 13.715 -19.694 -0.291 1.00 65.44 90 LYS A O 1
ATOM 720 N N . ASN A 1 91 ? 13.400 -17.740 0.774 1.00 58.38 91 ASN A N 1
ATOM 721 C CA . ASN A 1 91 ? 13.710 -18.225 2.122 1.00 58.38 91 ASN A CA 1
ATOM 722 C C . ASN A 1 91 ? 12.473 -18.698 2.904 1.00 58.38 91 ASN A C 1
ATOM 724 O O . ASN A 1 91 ? 12.628 -19.176 4.019 1.00 58.38 91 ASN A O 1
ATOM 728 N N . ASP A 1 92 ? 11.270 -18.580 2.335 1.00 57.81 92 ASP A N 1
ATOM 729 C CA . ASP A 1 92 ? 10.014 -18.887 3.034 1.00 57.81 92 ASP A CA 1
ATOM 730 C C . ASP A 1 92 ? 9.581 -20.366 2.875 1.00 57.81 92 ASP A C 1
ATOM 732 O O . ASP A 1 92 ? 8.479 -20.727 3.273 1.00 57.81 92 ASP A O 1
ATOM 736 N N . GLU A 1 93 ? 10.416 -21.228 2.271 1.00 52.25 93 GLU A N 1
ATOM 737 C CA . GLU A 1 93 ? 10.137 -22.669 2.082 1.00 52.25 93 GLU A CA 1
ATOM 738 C C . GLU A 1 93 ? 10.689 -23.566 3.216 1.00 52.25 93 GLU A C 1
ATOM 740 O O . GLU A 1 93 ? 10.491 -24.779 3.182 1.00 52.25 93 GLU A O 1
ATOM 745 N N . GLU A 1 94 ? 11.345 -22.995 4.234 1.00 45.34 94 GLU A N 1
ATOM 746 C CA . GLU A 1 94 ? 11.828 -23.720 5.423 1.00 45.34 94 GLU A CA 1
ATOM 747 C C . GLU A 1 94 ? 11.055 -23.321 6.699 1.00 45.34 94 GLU A C 1
ATOM 749 O O . GLU A 1 94 ? 11.653 -22.857 7.666 1.00 45.34 94 GLU A O 1
ATOM 754 N N . GLU A 1 95 ? 9.727 -23.497 6.716 1.00 34.59 95 GLU A N 1
ATOM 755 C CA . GLU A 1 95 ? 8.937 -23.726 7.948 1.00 34.59 95 GLU A CA 1
ATOM 756 C C . GLU A 1 95 ? 7.596 -24.428 7.669 1.00 34.59 95 GLU A C 1
ATOM 758 O O . GLU A 1 95 ? 6.829 -23.957 6.796 1.00 34.59 95 GLU A O 1
#

Solvent-accessible surface area (backbone atoms only — not comparable to full-atom values): 5682 Å² total; per-residue (Å²): 131,56,75,67,57,53,50,52,52,50,52,56,53,50,53,52,52,53,51,50,56,46,62,73,36,51,68,53,51,50,52,55,58,44,52,77,79,41,88,68,53,74,70,55,50,51,50,45,52,54,56,50,49,56,58,45,59,72,35,64,70,56,41,52,39,68,38,98,60,24,65,61,46,53,62,49,48,55,73,74,36,85,76,71,65,58,80,86,70,69,68,76,81,83,124

pLDDT: mean 81.13, std 10.62, range [34.59, 94.81]

Nearest PDB structures (foldseek):
  7upo-assembly1_B  TM=3.931E-01  e=3.599E-01  synthetic construct
  6dkm-assembly2_D  TM=5.320E-01  e=1.678E+00  synthetic construct

Mean predicted aligned error: 9.88 Å

Secondary structure (DSSP, 8-state):
--HHHHHHHHHHHHHHHHHHHHHH-HHHHHHHHHHHHSPPPHHHHHHHHHHHHHHHHT-HHHHHHHSTTHHHHHHHHHHHSTT-S-GGGSSTT--

Sequence (95 aa):
MTGVEEIKELIRKNRKRLNQELIESKELMLLLTKSTHTKLTEGEKEKIKEQLLDILKGIPAFTIFMLPGGVLLLPLFIKLIPGILPSSFKNDEEE

Radius of gyration: 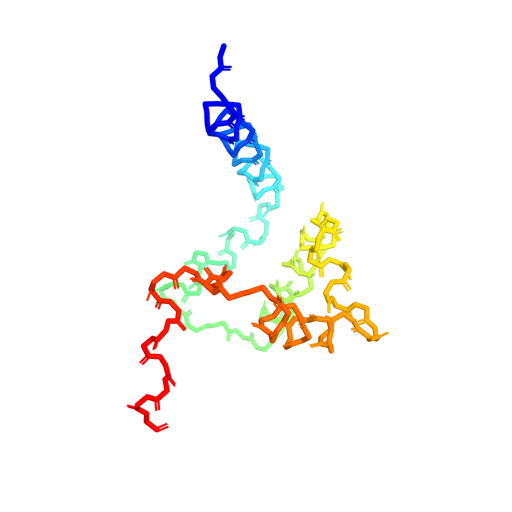17.4 Å; Cα contacts (8 Å, |Δi|>4): 33; chains: 1; bounding box: 35×38×41 Å